Protein AF-A0A967P0W8-F1 (afdb_monomer)

Nearest PDB structures (foldseek):
  3qne-assembly1_A  TM=9.860E-01  e=1.776E+00  Candida albicans
  6he3-assembly1_A  TM=9.214E-01  e=1.461E+00  Pseudomonas aeruginosa
  1skv-assembly2_C  TM=9.387E-01  e=2.800E+00  Sulfolobus spindle-shaped virus 1
  6x94-assembly1_A  TM=8.256E-01  e=2.304E+00  Methanosarcina mazei Go1

Sequence (94 aa):
MRNFILLFGLSFLLAACGQDDSTTATDTMPEKADQAMKVVDHTLDEAEFELRRSINGWERIIESYQEQGVDTSEAEEEKSKLEKELLELLTSKE

Foldseek 3Di:
DDDPPDPDPPDPPPPDDDDDDDDDDPDPDDDDPPPVPDDDDCPLVVLLVVLVVVLVVLVVVLVVCVVVVHDSVVSVVVSVVSVVVNVVSVVVVD

pLDDT: mean 78.24, std 22.3, range [40.53, 98.75]

Secondary structure (DSSP, 8-state):
-----SSSSSS-SSS---------------S-----------HHHHHHHHHHHHHHHHHHHHHHHHHTT---HHHHHHHHHHHHHHHHHHHTT-

Radius of gyration: 27.09 Å; Cα contacts (8 Å, |Δi|>4): 27; chains: 1; bounding box: 49×49×65 Å

Structure (mmCIF, N/CA/C/O backbone):
data_AF-A0A967P0W8-F1
#
_entry.id   AF-A0A967P0W8-F1
#
loop_
_atom_site.group_PDB
_atom_site.id
_atom_site.type_symbol
_atom_site.label_atom_id
_atom_site.label_alt_id
_atom_site.label_comp_id
_atom_site.label_asym_id
_atom_site.label_entity_id
_atom_site.label_seq_id
_atom_site.pdbx_PDB_ins_code
_atom_site.Cartn_x
_atom_site.Cartn_y
_atom_site.Cartn_z
_atom_site.occupancy
_atom_site.B_iso_or_equiv
_atom_site.auth_seq_id
_atom_site.auth_comp_id
_atom_site.auth_asym_id
_atom_site.auth_atom_id
_atom_site.pdbx_PDB_model_num
ATOM 1 N N . MET A 1 1 ? 5.828 -32.555 32.748 1.00 51.38 1 MET A N 1
ATOM 2 C CA . MET A 1 1 ? 7.109 -32.661 32.016 1.00 51.38 1 MET A CA 1
ATOM 3 C C . MET A 1 1 ? 7.303 -34.101 31.560 1.00 51.38 1 MET A C 1
ATOM 5 O O . MET A 1 1 ? 7.649 -34.934 32.386 1.00 51.38 1 MET A O 1
ATOM 9 N N . ARG A 1 2 ? 6.982 -34.419 30.299 1.00 48.22 2 ARG A N 1
ATOM 10 C CA . ARG A 1 2 ? 7.292 -35.704 29.633 1.00 48.22 2 ARG A CA 1
ATOM 11 C C . ARG A 1 2 ? 6.801 -35.640 28.183 1.00 48.22 2 ARG A C 1
ATOM 13 O O . ARG A 1 2 ? 5.622 -35.863 27.954 1.00 48.22 2 ARG A O 1
ATOM 20 N N . ASN A 1 3 ? 7.681 -35.233 27.264 1.00 43.91 3 ASN A N 1
ATOM 21 C CA . ASN A 1 3 ? 7.768 -35.697 25.862 1.00 43.91 3 ASN A CA 1
ATOM 22 C C . ASN A 1 3 ? 8.734 -34.816 25.046 1.00 43.91 3 ASN A C 1
ATOM 24 O O . ASN A 1 3 ? 8.358 -34.185 24.069 1.00 43.91 3 ASN A O 1
ATOM 28 N N . PHE A 1 4 ? 10.004 -34.779 25.454 1.00 54.12 4 PHE A N 1
ATOM 29 C CA . PHE A 1 4 ? 11.093 -34.132 24.702 1.00 54.12 4 PHE A CA 1
ATOM 30 C C . PHE A 1 4 ? 12.080 -35.176 24.132 1.00 54.12 4 PHE A C 1
ATOM 32 O O . PHE A 1 4 ? 13.281 -34.946 24.095 1.00 54.12 4 PHE A O 1
ATOM 39 N N . ILE A 1 5 ? 11.597 -36.362 23.729 1.00 58.66 5 ILE A N 1
ATOM 40 C CA . ILE A 1 5 ? 12.451 -37.509 23.329 1.00 58.66 5 ILE A CA 1
ATOM 41 C C . ILE A 1 5 ? 12.108 -38.015 21.914 1.00 58.66 5 ILE A C 1
ATOM 43 O O . ILE A 1 5 ? 12.095 -39.211 21.663 1.00 58.66 5 ILE A O 1
ATOM 47 N N . LEU A 1 6 ? 11.803 -37.126 20.965 1.00 52.00 6 LEU A N 1
ATOM 48 C CA . LEU A 1 6 ? 11.626 -37.510 19.551 1.00 52.00 6 LEU A CA 1
ATOM 49 C C . LEU A 1 6 ? 12.223 -36.466 18.587 1.00 52.00 6 LEU A C 1
ATOM 51 O O . LEU A 1 6 ? 11.626 -36.136 17.572 1.00 52.00 6 LEU A O 1
ATOM 55 N N . LEU A 1 7 ? 13.402 -35.921 18.907 1.00 53.66 7 LEU A N 1
ATOM 56 C CA . LEU A 1 7 ? 14.106 -34.931 18.072 1.00 53.66 7 LEU A CA 1
ATOM 57 C C . LEU A 1 7 ? 15.593 -35.277 17.869 1.00 53.66 7 LEU A C 1
ATOM 59 O O . LEU A 1 7 ? 16.455 -34.419 18.005 1.00 53.66 7 LEU A O 1
ATOM 63 N N . PHE A 1 8 ? 15.919 -36.539 17.566 1.00 50.50 8 PHE A N 1
ATOM 64 C CA . PHE A 1 8 ? 17.321 -36.945 17.339 1.00 50.50 8 PHE A CA 1
ATOM 65 C C . PHE A 1 8 ? 17.545 -37.975 16.215 1.00 50.50 8 PHE A C 1
ATOM 67 O O . PHE A 1 8 ? 18.616 -38.565 16.129 1.00 50.50 8 PHE A O 1
ATOM 74 N N . GLY A 1 9 ? 16.555 -38.215 15.348 1.00 52.81 9 GLY A N 1
ATOM 75 C CA . GLY A 1 9 ? 16.565 -39.372 14.441 1.00 52.81 9 GLY A CA 1
ATOM 76 C C . GLY A 1 9 ? 16.581 -39.099 12.936 1.00 52.81 9 GLY A C 1
ATOM 77 O O . GLY A 1 9 ? 16.411 -40.053 12.187 1.00 52.81 9 GLY A O 1
ATOM 78 N N . LEU A 1 10 ? 16.732 -37.853 12.464 1.00 53.59 10 LEU A N 1
ATOM 79 C CA . LEU A 1 10 ? 16.571 -37.543 11.031 1.00 53.59 10 LEU A CA 1
ATOM 80 C C . LEU A 1 10 ? 17.676 -36.650 10.438 1.00 53.59 10 LEU A C 1
ATOM 82 O O . LEU A 1 10 ? 17.403 -35.820 9.578 1.00 53.59 10 LEU A O 1
ATOM 86 N N . SER A 1 11 ? 18.925 -36.817 10.884 1.00 50.59 11 SER A N 1
ATOM 87 C CA . SER A 1 11 ? 20.054 -35.972 10.441 1.00 50.59 11 SER A CA 1
ATOM 88 C C . SER A 1 11 ? 21.238 -36.746 9.845 1.00 50.59 11 SER A C 1
ATOM 90 O O . SER A 1 11 ? 22.344 -36.223 9.812 1.00 50.59 11 SER A O 1
ATOM 92 N N . PHE A 1 12 ? 21.045 -37.983 9.369 1.00 53.28 12 PHE A N 1
ATOM 93 C CA . PHE A 1 12 ? 22.157 -38.843 8.918 1.00 53.28 12 PHE A CA 1
ATOM 94 C C . PHE A 1 12 ? 21.996 -39.457 7.513 1.00 53.28 12 PHE A C 1
ATOM 96 O O . PHE A 1 12 ? 22.493 -40.549 7.260 1.00 53.28 12 PHE A O 1
ATOM 103 N N . LEU A 1 13 ? 21.330 -38.768 6.576 1.00 55.00 13 LEU A N 1
ATOM 104 C CA . LEU A 1 13 ? 21.114 -39.283 5.208 1.00 55.00 13 LEU A CA 1
ATOM 105 C C . LEU A 1 13 ? 21.565 -38.362 4.055 1.00 55.00 13 LEU A C 1
ATOM 107 O O . LEU A 1 13 ? 21.207 -38.624 2.914 1.00 55.00 13 LEU A O 1
ATOM 111 N N . LEU A 1 14 ? 22.386 -37.329 4.297 1.00 52.25 14 LEU A N 1
ATOM 112 C CA . LEU A 1 14 ? 22.954 -36.495 3.213 1.00 52.25 14 LEU A CA 1
ATOM 113 C C . LEU A 1 14 ? 24.460 -36.679 2.960 1.00 52.25 14 LEU A C 1
ATOM 115 O O . LEU A 1 14 ? 25.047 -35.933 2.184 1.00 52.25 14 LEU A O 1
ATOM 119 N N . ALA A 1 15 ? 25.091 -37.695 3.547 1.00 57.59 15 ALA A N 1
ATOM 120 C CA . ALA A 1 15 ? 26.506 -37.995 3.322 1.00 57.59 15 ALA A CA 1
ATOM 121 C C . ALA A 1 15 ? 26.695 -39.309 2.543 1.00 57.59 15 ALA A C 1
ATOM 123 O O . ALA A 1 15 ? 27.310 -40.233 3.063 1.00 57.59 15 ALA A O 1
ATOM 124 N N . ALA A 1 16 ? 26.132 -39.422 1.332 1.00 54.88 16 ALA A N 1
AT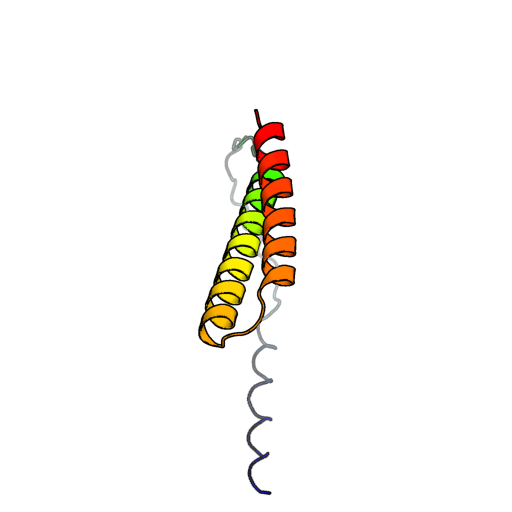OM 125 C CA . ALA A 1 16 ? 26.466 -40.504 0.389 1.00 54.88 16 ALA A CA 1
ATOM 126 C C . ALA A 1 16 ? 25.9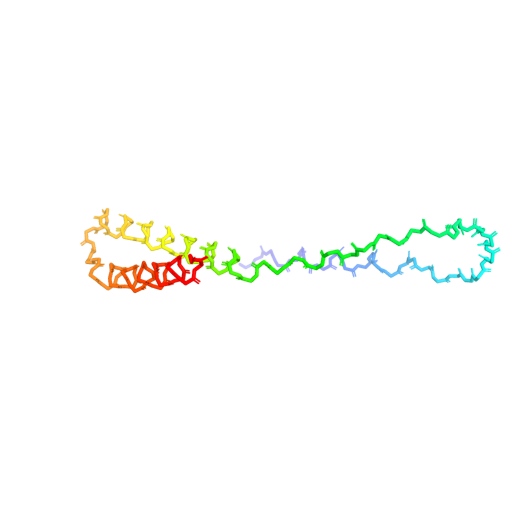08 -40.270 -1.034 1.00 54.88 16 ALA A C 1
ATOM 128 O O . ALA A 1 16 ? 24.982 -40.941 -1.477 1.00 54.88 16 ALA A O 1
ATOM 129 N N . CYS A 1 17 ? 26.495 -39.330 -1.767 1.00 57.38 17 CYS A N 1
ATOM 130 C CA . CYS A 1 17 ? 26.706 -39.424 -3.218 1.00 57.38 17 CYS A CA 1
ATOM 131 C C . CYS A 1 17 ? 27.896 -38.500 -3.479 1.00 57.38 17 CYS A C 1
ATOM 133 O O . CYS A 1 17 ? 27.762 -37.285 -3.466 1.00 57.38 17 CYS A O 1
ATOM 135 N N . GLY A 1 18 ? 29.119 -39.009 -3.460 1.00 43.62 18 GLY A N 1
ATOM 136 C CA . GLY A 1 18 ? 29.545 -40.023 -4.417 1.00 43.62 18 GLY A CA 1
ATOM 137 C C . GLY A 1 18 ? 30.308 -39.273 -5.496 1.00 43.62 18 GLY A C 1
ATOM 138 O O . GLY A 1 18 ? 29.801 -39.037 -6.584 1.00 43.62 18 GLY A O 1
ATOM 139 N N . GLN A 1 19 ? 31.480 -38.792 -5.098 1.00 48.97 19 GLN A N 1
ATOM 140 C CA . GLN A 1 19 ? 32.512 -38.285 -5.979 1.00 48.97 19 GLN A CA 1
ATOM 141 C C . GLN A 1 19 ? 33.146 -39.502 -6.644 1.00 48.97 19 GLN A C 1
ATOM 143 O O . GLN A 1 19 ? 33.706 -40.324 -5.929 1.00 48.97 19 GLN A O 1
ATOM 148 N N . ASP A 1 20 ? 33.025 -39.622 -7.965 1.00 44.44 20 ASP A N 1
ATOM 149 C CA . ASP A 1 20 ? 33.934 -40.448 -8.752 1.00 44.44 20 ASP A CA 1
ATOM 150 C C . ASP A 1 20 ? 34.035 -39.950 -10.199 1.00 44.44 20 ASP A C 1
ATOM 152 O O . ASP A 1 20 ? 33.045 -39.774 -10.907 1.00 44.44 20 ASP A O 1
ATOM 156 N N . ASP A 1 21 ? 35.291 -39.664 -10.522 1.00 42.81 21 ASP A N 1
ATOM 157 C CA . ASP A 1 21 ? 36.045 -39.689 -11.766 1.00 42.81 21 ASP A CA 1
ATOM 158 C C . ASP A 1 21 ? 35.450 -39.414 -13.155 1.00 42.81 21 ASP A C 1
ATOM 160 O O . ASP A 1 21 ? 34.372 -39.815 -13.584 1.00 42.81 21 ASP A O 1
ATOM 164 N N . SER A 1 22 ? 36.327 -38.748 -13.904 1.00 48.19 22 SER A N 1
ATOM 165 C CA . SER A 1 22 ? 36.239 -38.352 -15.294 1.00 48.19 22 SER A CA 1
ATOM 166 C C . SER A 1 22 ? 35.819 -39.473 -16.246 1.00 48.19 22 SER A C 1
ATOM 168 O O . SER A 1 22 ? 36.525 -40.470 -16.410 1.00 48.19 22 SER A O 1
ATOM 170 N N . THR A 1 23 ? 34.792 -39.195 -17.041 1.00 40.53 23 THR A N 1
ATOM 171 C CA . THR A 1 23 ? 34.667 -39.748 -18.391 1.00 40.53 23 THR A CA 1
ATOM 172 C C . THR A 1 23 ? 34.464 -38.615 -19.379 1.00 40.53 23 THR A C 1
ATOM 174 O O . THR A 1 23 ? 33.439 -37.939 -19.399 1.00 40.53 23 THR A O 1
ATOM 177 N N . THR A 1 24 ? 35.494 -38.416 -20.190 1.00 46.25 24 THR A N 1
ATOM 178 C CA . THR A 1 24 ? 35.542 -37.586 -21.385 1.00 46.25 24 THR A CA 1
ATOM 179 C C . THR A 1 24 ? 34.456 -38.039 -22.363 1.00 46.25 24 THR A C 1
ATOM 181 O O . THR A 1 24 ? 34.632 -39.020 -23.079 1.00 46.25 24 THR A O 1
ATOM 184 N N . ALA A 1 25 ? 33.332 -37.327 -22.403 1.00 44.59 25 ALA A N 1
ATOM 185 C CA . ALA A 1 25 ? 32.397 -37.375 -23.519 1.00 44.59 25 ALA A CA 1
ATOM 186 C C . ALA A 1 25 ? 32.592 -36.094 -24.333 1.00 44.59 25 ALA A C 1
ATOM 188 O O . ALA A 1 25 ? 32.077 -35.026 -24.008 1.00 44.59 25 ALA A O 1
ATOM 189 N N . THR A 1 26 ? 33.433 -36.198 -25.360 1.00 48.53 26 THR A N 1
ATOM 190 C CA . THR A 1 26 ? 33.548 -35.209 -26.429 1.00 48.53 26 THR A CA 1
ATOM 191 C C . THR A 1 26 ? 32.277 -35.269 -27.269 1.00 48.53 26 THR A C 1
ATOM 193 O O . THR A 1 26 ? 32.266 -35.862 -28.344 1.00 48.53 26 THR A O 1
ATOM 196 N N . ASP A 1 27 ? 31.207 -34.653 -26.775 1.00 42.12 27 ASP A N 1
ATOM 197 C CA . ASP A 1 27 ? 30.096 -34.252 -27.625 1.00 42.12 27 ASP A CA 1
ATOM 198 C C . ASP A 1 27 ? 30.456 -32.903 -28.240 1.00 42.12 27 ASP A C 1
ATOM 200 O O . ASP A 1 27 ? 30.533 -31.861 -27.588 1.00 42.12 27 ASP A O 1
ATOM 204 N N . THR A 1 28 ? 30.749 -32.962 -29.533 1.00 51.16 28 THR A N 1
ATOM 205 C CA . THR A 1 28 ? 30.898 -31.820 -30.426 1.00 51.16 28 THR A CA 1
ATOM 206 C C . THR A 1 28 ? 29.559 -31.083 -30.472 1.00 51.16 28 THR A C 1
ATOM 208 O O . THR A 1 28 ? 28.704 -31.360 -31.309 1.00 51.16 28 THR A O 1
ATOM 211 N N . MET A 1 29 ? 29.345 -30.156 -29.535 1.00 55.22 29 MET A N 1
ATOM 212 C CA . MET A 1 29 ? 28.229 -29.221 -29.621 1.00 55.22 29 MET A CA 1
ATOM 213 C C . MET A 1 29 ? 28.458 -28.289 -30.817 1.00 55.22 29 MET A C 1
ATOM 215 O O . MET A 1 29 ? 29.560 -27.751 -30.960 1.00 55.22 29 MET A O 1
ATOM 219 N N . PRO A 1 30 ? 27.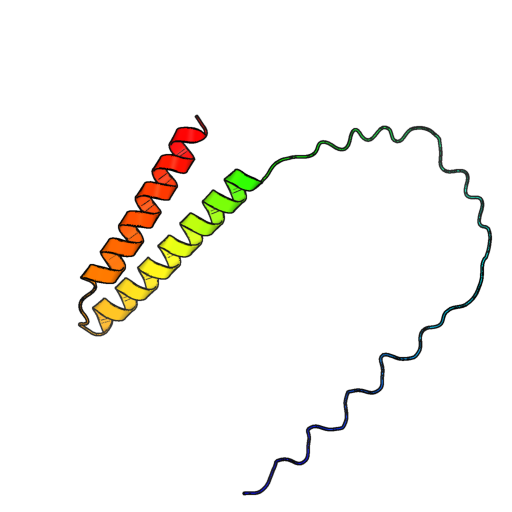455 -28.105 -31.694 1.00 49.81 30 PRO A N 1
ATOM 220 C CA . PRO A 1 30 ? 27.596 -27.240 -32.846 1.00 49.81 30 PRO A CA 1
ATOM 221 C C . PRO A 1 30 ? 27.872 -25.806 -32.395 1.00 49.81 30 PRO A C 1
ATOM 223 O O . PRO A 1 30 ? 27.123 -25.194 -31.633 1.00 49.81 30 PRO A O 1
ATOM 226 N N . GLU A 1 31 ? 28.983 -25.300 -32.913 1.00 56.94 31 GLU A N 1
ATOM 227 C CA . GLU A 1 31 ? 29.308 -23.895 -33.081 1.00 56.94 31 GLU A CA 1
ATOM 228 C C . GLU A 1 31 ? 28.052 -23.107 -33.505 1.00 56.94 31 GLU A C 1
ATOM 230 O O . GLU A 1 31 ? 27.380 -23.472 -34.471 1.00 56.94 31 GLU A O 1
ATOM 235 N N . LYS A 1 32 ? 27.778 -22.009 -32.787 1.00 53.56 32 LYS A N 1
ATOM 236 C CA . LYS A 1 32 ? 26.673 -21.038 -32.953 1.00 53.56 32 LYS A CA 1
ATOM 237 C C . LYS A 1 32 ? 25.386 -21.302 -32.169 1.00 53.56 32 LYS A C 1
ATOM 239 O O . LYS A 1 32 ? 24.302 -21.443 -32.727 1.00 53.56 32 LYS A O 1
ATOM 244 N N . ALA A 1 33 ? 25.487 -21.130 -30.858 1.00 52.50 33 ALA A N 1
ATOM 245 C CA . ALA A 1 33 ? 24.445 -20.433 -30.117 1.00 52.50 33 ALA A CA 1
ATOM 246 C C . ALA A 1 33 ? 25.007 -19.086 -29.638 1.00 52.50 33 ALA A C 1
ATOM 248 O O . ALA A 1 33 ? 25.276 -18.906 -28.456 1.00 52.50 33 ALA A O 1
ATOM 249 N N . ASP A 1 34 ? 25.164 -18.123 -30.556 1.00 50.62 34 ASP A N 1
ATOM 250 C CA . ASP A 1 34 ? 25.141 -16.694 -30.201 1.00 50.62 34 ASP A CA 1
ATOM 251 C C . ASP A 1 34 ? 23.705 -16.354 -29.758 1.00 50.62 34 ASP A C 1
ATOM 253 O O . ASP A 1 34 ? 22.965 -15.609 -30.402 1.00 50.62 34 ASP A O 1
ATOM 257 N N . GLN A 1 35 ? 23.250 -16.971 -28.668 1.00 58.56 35 GLN A N 1
ATOM 258 C CA . GLN A 1 35 ? 22.133 -16.437 -27.916 1.00 58.56 35 GLN A CA 1
ATOM 259 C C . GLN A 1 35 ? 22.691 -15.210 -27.214 1.00 58.56 35 GLN A C 1
ATOM 261 O O . GLN A 1 35 ? 23.294 -15.307 -26.149 1.00 58.56 35 GLN A O 1
ATOM 266 N N . ALA A 1 36 ? 22.537 -14.055 -27.861 1.00 63.47 36 ALA A N 1
ATOM 267 C CA . ALA A 1 36 ? 22.707 -12.765 -27.222 1.00 63.47 36 ALA A CA 1
ATOM 268 C C . ALA A 1 36 ? 21.824 -12.758 -25.967 1.00 63.47 36 ALA A C 1
ATOM 270 O O . ALA A 1 36 ? 20.607 -12.581 -26.042 1.00 63.47 36 ALA A O 1
ATOM 271 N N . MET A 1 37 ? 22.434 -13.050 -24.820 1.00 67.94 37 MET A N 1
ATOM 272 C CA . MET A 1 37 ? 21.761 -13.124 -23.536 1.00 67.94 37 MET A CA 1
ATOM 273 C C . MET A 1 37 ? 21.371 -11.692 -23.177 1.00 67.94 37 MET A C 1
ATOM 275 O O . MET A 1 37 ? 22.190 -10.910 -22.696 1.00 67.94 37 MET A O 1
ATOM 279 N N . LYS A 1 38 ? 20.140 -11.297 -23.518 1.00 74.12 38 LYS A N 1
ATOM 280 C CA . LYS A 1 38 ? 19.620 -9.975 -23.181 1.00 74.12 38 LYS A CA 1
ATOM 281 C C . LYS A 1 38 ? 19.415 -9.942 -21.672 1.00 74.12 38 LYS A C 1
ATOM 283 O O . LYS A 1 38 ? 18.461 -10.523 -21.166 1.00 74.12 38 LYS A O 1
ATOM 288 N N . VAL A 1 39 ? 20.321 -9.276 -20.967 1.00 77.88 39 VAL A N 1
ATOM 289 C CA . VAL A 1 39 ? 20.122 -8.943 -19.557 1.00 77.88 39 VAL A CA 1
ATOM 290 C C . VAL A 1 39 ? 18.982 -7.930 -19.503 1.00 77.88 39 VAL A C 1
ATOM 292 O O . VAL A 1 39 ? 19.083 -6.846 -20.077 1.00 77.88 39 VAL A O 1
ATOM 295 N N . VAL A 1 40 ? 17.869 -8.325 -18.890 1.00 82.06 40 VAL A N 1
ATOM 296 C CA . VAL A 1 40 ? 16.749 -7.432 -18.594 1.00 82.06 40 VAL A CA 1
ATOM 297 C C . VAL A 1 40 ? 16.907 -6.992 -17.146 1.00 82.06 40 VAL A C 1
ATOM 299 O O . VAL A 1 40 ? 17.034 -7.829 -16.255 1.00 82.06 40 VAL A O 1
ATOM 302 N N . ASP A 1 41 ? 16.955 -5.682 -16.931 1.00 85.81 41 ASP A N 1
ATOM 303 C CA . ASP A 1 41 ? 16.968 -5.103 -15.594 1.00 85.81 41 ASP A CA 1
ATOM 304 C C . ASP A 1 41 ? 15.532 -5.056 -15.056 1.00 85.81 41 ASP A C 1
ATOM 306 O O . ASP A 1 41 ? 14.673 -4.392 -15.633 1.00 85.81 41 ASP A O 1
ATOM 310 N N . HIS A 1 42 ? 15.282 -5.796 -13.976 1.00 90.62 42 HIS A N 1
ATOM 311 C CA . HIS A 1 42 ? 13.985 -5.885 -13.300 1.00 90.62 42 HIS A CA 1
ATOM 312 C C . HIS A 1 42 ? 13.945 -5.102 -11.983 1.00 90.62 42 HIS A C 1
ATOM 314 O O . HIS A 1 42 ? 12.970 -5.201 -11.247 1.00 90.62 42 HIS A O 1
ATOM 320 N N . THR A 1 43 ? 14.986 -4.333 -11.657 1.00 93.31 43 THR A N 1
ATOM 321 C CA . THR A 1 43 ? 15.089 -3.638 -10.363 1.00 93.31 43 THR A CA 1
ATOM 322 C C . THR A 1 43 ? 13.911 -2.704 -10.090 1.00 93.31 43 THR A C 1
ATOM 324 O O . THR A 1 43 ? 13.397 -2.687 -8.975 1.00 93.31 43 THR A O 1
ATOM 327 N N . LEU A 1 44 ? 13.440 -1.972 -11.104 1.00 92.56 44 LEU A N 1
ATOM 328 C CA . LEU A 1 44 ? 12.280 -1.084 -10.971 1.00 92.56 44 LEU A CA 1
ATOM 329 C C . LEU A 1 44 ? 10.965 -1.853 -10.801 1.00 92.56 44 LEU A C 1
ATOM 331 O O . LEU A 1 44 ? 10.122 -1.442 -10.008 1.00 92.56 44 LEU A O 1
ATOM 335 N N . ASP A 1 45 ? 10.789 -2.963 -11.520 1.00 94.25 45 ASP A N 1
ATOM 336 C CA . ASP A 1 45 ? 9.582 -3.788 -11.404 1.00 94.25 45 ASP A CA 1
ATOM 337 C C . ASP A 1 45 ? 9.524 -4.483 -10.030 1.00 94.25 45 ASP A C 1
ATOM 339 O O . ASP A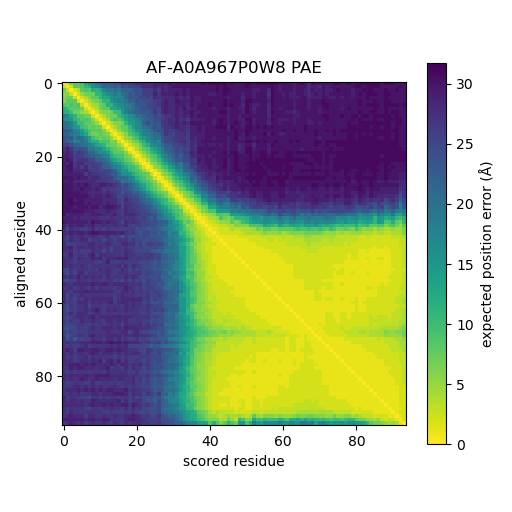 1 45 ? 8.458 -4.573 -9.421 1.00 94.25 45 ASP A O 1
ATOM 343 N N . GLU A 1 46 ? 10.674 -4.919 -9.508 1.00 96.50 46 GLU A N 1
ATOM 344 C CA . GLU A 1 46 ? 10.798 -5.485 -8.162 1.00 96.50 46 GLU A CA 1
ATOM 345 C C . GLU A 1 46 ? 10.494 -4.434 -7.084 1.00 96.50 46 GLU A C 1
ATOM 347 O O . GLU A 1 46 ? 9.737 -4.699 -6.150 1.00 96.50 46 GLU A O 1
ATOM 352 N N . ALA A 1 47 ? 11.022 -3.214 -7.232 1.00 96.75 47 ALA A N 1
ATOM 353 C CA . ALA A 1 47 ? 10.723 -2.111 -6.321 1.00 96.75 47 ALA A CA 1
ATOM 354 C C . ALA A 1 47 ? 9.225 -1.760 -6.324 1.00 96.75 47 ALA A C 1
ATOM 356 O O . ALA A 1 47 ? 8.626 -1.581 -5.262 1.00 96.75 47 ALA A O 1
ATOM 357 N N . GLU A 1 48 ? 8.594 -1.721 -7.502 1.00 97.69 48 GLU A N 1
ATOM 358 C CA . GLU A 1 48 ? 7.149 -1.517 -7.625 1.00 97.69 48 GLU A CA 1
ATOM 359 C C . GLU A 1 48 ? 6.367 -2.632 -6.913 1.00 97.69 48 GLU A C 1
ATOM 361 O O . GLU A 1 48 ? 5.413 -2.356 -6.176 1.00 97.69 48 GLU A O 1
ATOM 366 N N . PHE A 1 49 ? 6.767 -3.890 -7.113 1.00 97.88 49 PHE A N 1
ATOM 367 C CA . PHE A 1 49 ? 6.132 -5.041 -6.478 1.00 97.88 49 PHE A CA 1
ATOM 368 C C . PHE A 1 49 ? 6.203 -4.963 -4.949 1.00 97.88 49 PHE A C 1
ATOM 370 O O . PHE A 1 49 ? 5.174 -5.108 -4.282 1.00 97.88 49 PHE A O 1
ATOM 377 N N . GLU A 1 50 ? 7.379 -4.687 -4.388 1.00 98.44 50 GLU A N 1
ATOM 378 C CA . GLU A 1 50 ? 7.576 -4.615 -2.938 1.00 98.44 50 GLU A CA 1
ATOM 379 C C . GLU A 1 50 ? 6.828 -3.436 -2.298 1.00 98.44 50 GLU A C 1
ATOM 381 O O . GLU A 1 50 ? 6.219 -3.592 -1.232 1.00 98.44 50 GLU A O 1
ATOM 386 N N . LEU A 1 51 ? 6.765 -2.281 -2.970 1.00 98.50 51 LEU A N 1
ATOM 387 C CA . LEU A 1 51 ? 5.955 -1.144 -2.519 1.00 98.50 51 LEU A CA 1
ATOM 388 C C . LEU A 1 51 ? 4.464 -1.496 -2.494 1.00 98.50 51 LEU A C 1
ATOM 390 O O . LEU A 1 51 ? 3.797 -1.314 -1.472 1.00 98.50 51 LEU A O 1
ATOM 394 N N . ARG A 1 52 ? 3.934 -2.079 -3.579 1.00 98.56 52 ARG A N 1
ATOM 395 C CA . ARG A 1 52 ? 2.526 -2.515 -3.648 1.00 98.56 52 ARG A CA 1
ATOM 396 C C . ARG A 1 52 ? 2.201 -3.570 -2.594 1.00 98.56 52 ARG A C 1
ATOM 398 O O . ARG A 1 52 ? 1.143 -3.512 -1.965 1.00 98.56 52 ARG A O 1
ATOM 405 N N . ARG A 1 53 ? 3.107 -4.526 -2.386 1.00 98.56 53 ARG A N 1
ATOM 406 C CA . ARG A 1 53 ? 2.980 -5.557 -1.353 1.00 98.56 53 ARG A CA 1
ATOM 407 C C . ARG A 1 53 ? 2.911 -4.939 0.041 1.00 98.56 53 ARG A C 1
ATOM 409 O O . ARG A 1 53 ? 2.058 -5.334 0.835 1.00 98.56 53 ARG A O 1
ATOM 416 N N . SER A 1 54 ? 3.786 -3.980 0.328 1.00 98.44 54 SER A N 1
ATOM 417 C CA . SER A 1 54 ? 3.856 -3.310 1.628 1.00 98.44 54 SER A CA 1
ATOM 418 C C . SER A 1 54 ? 2.605 -2.476 1.903 1.00 98.44 54 SER A C 1
ATOM 420 O O . SER A 1 54 ? 2.028 -2.592 2.983 1.00 98.44 54 SER A O 1
ATOM 422 N N . ILE A 1 55 ? 2.117 -1.726 0.908 1.00 98.75 55 ILE A N 1
ATOM 423 C CA . ILE A 1 55 ? 0.844 -0.988 0.987 1.00 98.75 55 ILE A CA 1
ATOM 424 C C . ILE A 1 55 ? -0.307 -1.939 1.329 1.00 98.75 55 ILE A C 1
ATOM 426 O O . ILE A 1 55 ? -1.061 -1.675 2.264 1.00 98.75 55 ILE A O 1
ATOM 430 N N . ASN A 1 56 ? -0.410 -3.082 0.642 1.00 98.69 56 ASN A N 1
ATOM 431 C CA . ASN A 1 56 ? -1.465 -4.053 0.937 1.00 98.69 56 ASN A CA 1
ATOM 432 C C . ASN A 1 56 ? -1.336 -4.671 2.340 1.00 98.69 56 ASN A C 1
ATOM 434 O O . ASN A 1 56 ? -2.340 -4.979 2.982 1.00 98.69 56 ASN A O 1
ATOM 438 N N . GLY A 1 57 ? -0.107 -4.840 2.835 1.00 98.50 57 GLY A N 1
ATOM 439 C CA . GLY A 1 57 ? 0.148 -5.242 4.216 1.00 98.50 57 GLY A CA 1
ATOM 440 C C . GLY A 1 57 ? -0.436 -4.245 5.219 1.00 98.50 57 GLY A C 1
ATOM 441 O O . GLY A 1 57 ? -1.166 -4.648 6.124 1.00 98.50 57 GLY A O 1
ATOM 442 N N . TRP A 1 58 ? -0.177 -2.952 5.020 1.00 98.62 58 TRP A N 1
ATOM 443 C CA . TRP A 1 58 ? -0.721 -1.891 5.868 1.00 98.62 58 TRP A CA 1
ATOM 444 C C . TRP A 1 58 ?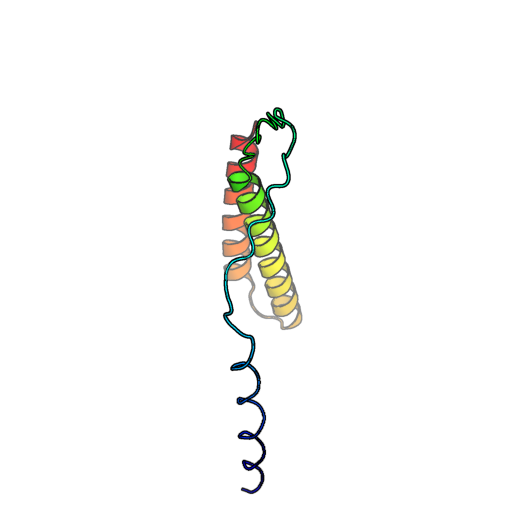 -2.242 -1.776 5.790 1.00 98.62 58 TRP A C 1
ATOM 446 O O . TRP A 1 58 ? -2.881 -1.604 6.823 1.00 98.62 58 TRP A O 1
ATOM 456 N N . GLU A 1 59 ? -2.844 -1.951 4.611 1.00 98.69 59 GLU A N 1
ATOM 457 C CA . GLU A 1 59 ? -4.307 -1.973 4.461 1.00 98.69 59 GLU A CA 1
ATOM 458 C C . GLU A 1 59 ? -4.967 -3.028 5.350 1.00 98.69 59 GLU A C 1
ATOM 460 O O . GLU A 1 59 ? -5.948 -2.736 6.030 1.00 98.69 59 GLU A O 1
ATOM 465 N N . ARG A 1 60 ? -4.392 -4.234 5.407 1.00 98.56 60 ARG A N 1
ATOM 466 C CA . ARG A 1 60 ? -4.902 -5.312 6.268 1.00 98.56 60 ARG A CA 1
ATOM 467 C C . ARG A 1 60 ? -4.722 -5.018 7.753 1.00 9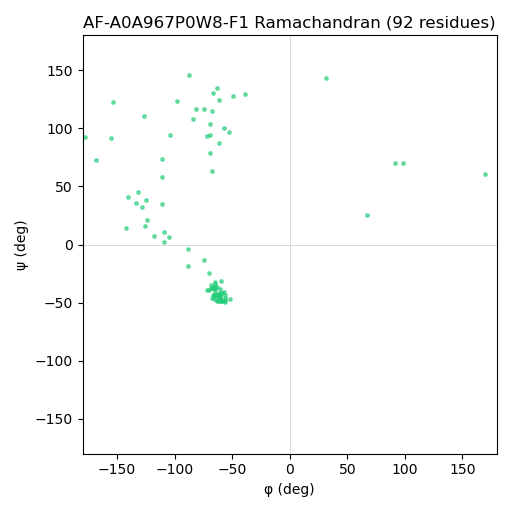8.56 60 ARG A C 1
ATOM 469 O O . ARG A 1 60 ? -5.560 -5.415 8.558 1.00 98.56 60 ARG A O 1
ATOM 476 N N . ILE A 1 61 ? -3.632 -4.348 8.129 1.00 98.06 61 ILE A N 1
ATOM 477 C CA . ILE A 1 61 ? -3.406 -3.921 9.517 1.00 98.06 61 ILE A CA 1
ATOM 478 C C . ILE A 1 61 ? -4.457 -2.882 9.916 1.00 98.06 61 ILE A C 1
ATOM 480 O O . ILE A 1 61 ? -5.075 -3.027 10.967 1.00 98.06 61 ILE A O 1
ATOM 484 N N . ILE A 1 62 ? -4.696 -1.883 9.063 1.00 98.50 62 ILE A N 1
ATOM 485 C CA . ILE A 1 62 ? -5.713 -0.845 9.274 1.00 98.50 62 ILE A CA 1
ATOM 486 C C . ILE A 1 62 ? -7.095 -1.481 9.433 1.00 98.50 62 ILE A C 1
ATOM 488 O O . ILE A 1 62 ? -7.780 -1.190 10.409 1.00 98.50 62 ILE A O 1
ATOM 492 N N . GLU A 1 63 ? -7.480 -2.389 8.533 1.00 98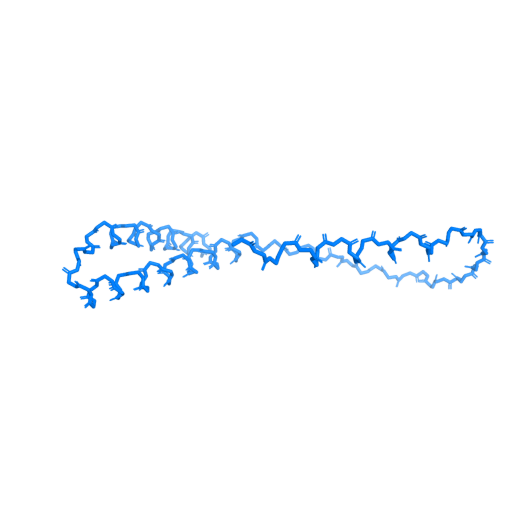.44 63 GLU A N 1
ATOM 493 C CA . GLU A 1 63 ? -8.754 -3.115 8.612 1.00 98.44 63 GLU A CA 1
ATOM 494 C C . GLU A 1 63 ? -8.884 -3.861 9.949 1.00 98.44 63 GLU A C 1
ATOM 496 O O . GLU A 1 63 ? -9.851 -3.672 10.687 1.00 98.44 63 GLU A O 1
ATOM 501 N N . SER A 1 64 ? -7.853 -4.621 10.328 1.00 98.50 64 SER A N 1
ATOM 502 C CA . SER A 1 64 ? -7.829 -5.349 11.599 1.00 98.50 64 SER A CA 1
ATOM 503 C C . SER A 1 64 ? -7.930 -4.428 12.821 1.00 98.50 64 SER A C 1
ATOM 505 O O . SER A 1 64 ? -8.583 -4.774 13.807 1.00 98.50 64 SER A O 1
ATOM 507 N N . TYR A 1 65 ? -7.284 -3.262 12.795 1.00 98.12 65 TYR A N 1
ATOM 508 C CA . TYR A 1 65 ? -7.321 -2.295 13.896 1.00 98.12 65 TYR A CA 1
ATOM 509 C C . TYR A 1 65 ? -8.677 -1.600 13.993 1.00 98.12 65 TYR A C 1
ATOM 511 O O . TYR A 1 65 ? -9.202 -1.448 15.097 1.00 98.12 65 TYR A O 1
ATOM 519 N N . GLN A 1 66 ? -9.289 -1.265 12.856 1.00 98.00 66 GLN A N 1
ATOM 520 C CA . GLN A 1 66 ? -10.637 -0.702 12.801 1.00 98.00 66 GLN A CA 1
ATOM 521 C C . GLN A 1 66 ? -11.674 -1.668 13.382 1.00 98.00 66 GLN A C 1
ATOM 523 O O . GLN A 1 66 ? -12.508 -1.250 14.186 1.00 98.00 66 GLN A O 1
ATOM 528 N N . GLU A 1 67 ? -11.588 -2.963 13.060 1.00 98.31 67 GLU A N 1
ATOM 529 C CA . GLU A 1 67 ? -12.450 -3.999 13.651 1.00 98.31 67 GLU A CA 1
ATOM 530 C C . GLU A 1 67 ? -12.314 -4.086 15.180 1.00 98.31 67 GLU A C 1
ATOM 532 O O . GLU A 1 67 ? -13.277 -4.398 15.884 1.00 98.31 67 GLU A O 1
ATOM 537 N N . GLN A 1 68 ? -11.126 -3.782 15.704 1.00 97.94 68 GLN A N 1
ATOM 538 C CA . GLN A 1 68 ? -10.822 -3.789 17.136 1.00 97.94 68 GLN A CA 1
ATOM 539 C C . GLN A 1 68 ? -11.109 -2.446 17.829 1.00 97.94 68 GLN A C 1
ATOM 541 O O . GLN A 1 68 ? -10.967 -2.350 19.050 1.00 97.94 68 GLN A O 1
ATOM 546 N N . GLY A 1 69 ? -11.513 -1.410 17.084 1.00 97.69 69 GLY A N 1
ATOM 547 C CA . GLY A 1 69 ? -11.705 -0.055 17.611 1.00 97.69 69 GLY A CA 1
ATOM 548 C C . GLY A 1 69 ? -10.402 0.624 18.052 1.00 97.69 69 GLY A C 1
ATOM 549 O O . GLY A 1 69 ? -10.427 1.477 18.940 1.00 97.69 69 GLY A O 1
ATOM 550 N N . VAL A 1 70 ? -9.271 0.217 17.474 1.00 97.88 70 VAL A N 1
ATOM 551 C CA . VAL A 1 70 ? -7.941 0.794 17.708 1.00 97.88 70 VAL A CA 1
ATOM 552 C C . VAL A 1 70 ? -7.721 1.963 16.745 1.00 97.88 70 VAL A C 1
ATOM 554 O O . VAL A 1 70 ? -8.198 1.936 15.613 1.00 97.88 70 VAL A O 1
ATOM 557 N N . ASP A 1 71 ? -7.006 2.995 17.196 1.00 98.00 71 ASP A N 1
ATOM 558 C CA . ASP A 1 71 ? -6.614 4.120 16.341 1.00 98.00 71 ASP A CA 1
ATOM 559 C C . ASP A 1 71 ? -5.685 3.663 15.203 1.00 98.00 71 ASP A C 1
ATOM 561 O O . ASP A 1 71 ? -4.739 2.904 15.426 1.00 98.00 71 ASP A O 1
ATOM 565 N N . THR A 1 72 ? -5.949 4.136 13.986 1.00 98.38 72 THR A N 1
ATOM 566 C CA . THR A 1 72 ? -5.215 3.760 12.767 1.00 98.38 72 THR A CA 1
ATOM 567 C C . THR A 1 72 ? -4.328 4.866 12.216 1.00 98.38 72 THR A C 1
ATOM 569 O O . THR A 1 72 ? -3.670 4.647 11.202 1.00 98.38 72 THR A O 1
ATOM 572 N N . SER A 1 73 ? -4.260 6.020 12.886 1.00 98.19 73 SER A N 1
ATOM 573 C CA . SER A 1 73 ? -3.556 7.210 12.394 1.00 98.19 73 SER A CA 1
ATOM 574 C C . SER A 1 73 ? -2.102 6.944 11.968 1.00 98.19 73 SER A C 1
ATOM 576 O O . SER A 1 73 ? -1.705 7.319 10.867 1.00 98.19 73 SER A O 1
ATOM 578 N N . GLU A 1 74 ? -1.327 6.234 12.791 1.00 97.75 74 GLU A N 1
ATOM 579 C CA . GLU A 1 74 ? 0.072 5.888 12.495 1.00 97.75 74 GLU A CA 1
ATOM 580 C C . GLU A 1 74 ? 0.192 4.933 11.295 1.00 97.75 74 GLU A C 1
ATOM 582 O O . GLU A 1 74 ? 1.010 5.145 10.400 1.00 97.75 74 GLU A O 1
ATOM 587 N N . ALA A 1 75 ? -0.661 3.907 11.229 1.00 97.88 75 ALA A N 1
ATOM 588 C CA . ALA A 1 75 ? -0.657 2.945 10.127 1.00 97.88 75 ALA A CA 1
ATOM 589 C C . ALA A 1 75 ? -1.060 3.597 8.790 1.00 97.88 75 ALA A C 1
ATOM 591 O O . ALA A 1 75 ? -0.511 3.267 7.738 1.00 97.88 75 ALA A O 1
ATOM 592 N N . GLU A 1 76 ? -1.998 4.545 8.826 1.00 98.50 76 GLU A N 1
ATOM 593 C CA . GLU A 1 76 ? -2.399 5.345 7.666 1.00 98.50 76 GLU A CA 1
ATOM 594 C C . GLU A 1 76 ? -1.283 6.293 7.206 1.00 98.50 76 GLU A C 1
ATOM 596 O O . GLU A 1 76 ? -1.084 6.462 6.000 1.00 98.50 76 GLU A O 1
ATOM 601 N N . GLU A 1 77 ? -0.518 6.874 8.137 1.00 98.62 77 GLU A N 1
ATOM 602 C CA . GLU A 1 77 ? 0.640 7.707 7.803 1.00 98.62 77 GLU A CA 1
ATOM 603 C C . GLU A 1 77 ? 1.724 6.894 7.080 1.00 98.62 77 GLU A C 1
ATOM 605 O O . GLU A 1 77 ? 2.208 7.315 6.025 1.00 98.62 77 GLU A O 1
ATOM 610 N N . GLU A 1 78 ? 2.070 5.715 7.601 1.00 98.38 78 GLU A N 1
ATOM 611 C CA . GLU A 1 78 ? 3.055 4.822 6.979 1.00 98.38 78 GLU A CA 1
ATOM 612 C C . GLU A 1 78 ? 2.591 4.329 5.604 1.00 98.38 78 GLU A C 1
ATOM 614 O O . GLU A 1 78 ? 3.352 4.386 4.633 1.00 98.38 78 GLU A O 1
ATOM 619 N N . LYS A 1 79 ? 1.314 3.945 5.468 1.00 98.50 79 LYS A N 1
ATOM 620 C CA . LYS A 1 79 ? 0.730 3.624 4.159 1.00 98.50 79 LYS A CA 1
ATOM 621 C C . LYS A 1 79 ? 0.873 4.801 3.184 1.00 98.50 79 LYS A C 1
ATOM 623 O O . LYS A 1 79 ? 1.294 4.601 2.047 1.00 98.50 79 LYS A O 1
ATOM 628 N N . SER A 1 80 ? 0.564 6.024 3.621 1.00 98.69 80 SER A N 1
ATOM 629 C CA . SER A 1 80 ? 0.636 7.217 2.767 1.00 98.69 80 SER A CA 1
ATOM 630 C C . SER A 1 80 ? 2.066 7.549 2.322 1.00 98.69 80 SER A C 1
ATOM 632 O O . SER A 1 80 ? 2.261 8.028 1.203 1.00 98.69 80 SER A O 1
ATOM 634 N N . LYS A 1 81 ? 3.080 7.292 3.161 1.00 98.62 81 LYS A N 1
ATOM 635 C CA . LYS A 1 81 ? 4.495 7.428 2.768 1.00 98.62 81 LYS A CA 1
ATOM 636 C C . LYS A 1 81 ? 4.830 6.484 1.614 1.00 98.62 81 LYS A C 1
ATOM 638 O O . LYS A 1 81 ? 5.330 6.939 0.589 1.00 98.62 81 LYS A O 1
ATOM 643 N N . LEU A 1 82 ? 4.449 5.212 1.729 1.00 98.62 82 LEU A N 1
ATOM 644 C CA . LEU A 1 82 ? 4.687 4.212 0.684 1.00 98.62 82 LEU A CA 1
ATOM 645 C C . LEU A 1 82 ? 3.923 4.513 -0.614 1.00 98.62 82 LEU A C 1
ATOM 647 O O . LEU A 1 82 ? 4.448 4.298 -1.702 1.00 98.62 82 LEU A O 1
ATOM 651 N N . GLU A 1 83 ? 2.697 5.038 -0.529 1.00 98.56 83 GLU A N 1
ATOM 652 C CA . GLU A 1 83 ? 1.935 5.467 -1.712 1.00 98.56 83 GLU A CA 1
ATOM 653 C C . GLU A 1 83 ? 2.623 6.614 -2.465 1.00 98.56 83 GLU A C 1
ATOM 655 O O . GLU A 1 83 ? 2.597 6.641 -3.698 1.00 98.56 83 GLU A O 1
ATOM 660 N N . LYS A 1 84 ? 3.265 7.544 -1.745 1.00 98.62 84 LYS A N 1
ATOM 661 C CA . LYS A 1 84 ? 4.063 8.615 -2.361 1.00 98.62 84 LYS A CA 1
ATOM 662 C C . LYS A 1 84 ? 5.306 8.058 -3.039 1.00 98.62 84 LYS A C 1
ATOM 664 O O . LYS A 1 84 ? 5.545 8.397 -4.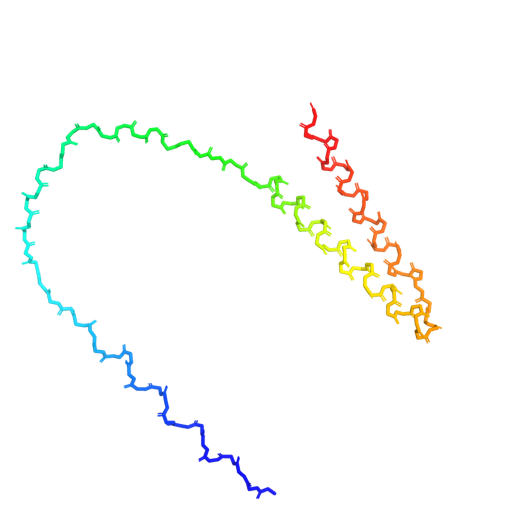191 1.00 98.62 84 LYS A O 1
ATOM 669 N N . GLU A 1 85 ? 6.037 7.169 -2.372 1.00 98.25 85 GLU A N 1
ATOM 670 C CA . GLU A 1 85 ? 7.208 6.506 -2.961 1.00 98.25 85 GLU A CA 1
ATOM 671 C C . GLU A 1 85 ? 6.835 5.721 -4.227 1.00 98.25 85 GLU A C 1
ATOM 673 O O . GLU A 1 85 ? 7.524 5.807 -5.242 1.00 98.25 85 GLU A O 1
ATOM 678 N N . LEU A 1 86 ? 5.699 5.013 -4.213 1.00 98.12 86 LEU A N 1
ATOM 679 C CA . LEU A 1 86 ? 5.185 4.314 -5.391 1.00 98.12 86 LEU A CA 1
ATOM 680 C C . LEU A 1 86 ? 4.845 5.287 -6.526 1.00 98.12 86 LEU A C 1
ATOM 682 O O . LEU A 1 86 ? 5.171 5.019 -7.680 1.00 98.12 86 LEU A O 1
ATOM 686 N N . LEU A 1 87 ? 4.205 6.417 -6.221 1.00 98.12 87 LEU A N 1
ATOM 687 C CA . LEU A 1 87 ? 3.888 7.432 -7.225 1.00 98.12 87 LEU A CA 1
ATOM 688 C C . LEU A 1 87 ? 5.158 8.052 -7.832 1.00 98.12 87 LEU A C 1
ATOM 690 O O . LEU A 1 87 ? 5.242 8.221 -9.050 1.00 98.12 87 LEU A O 1
ATOM 694 N N . GLU A 1 88 ? 6.153 8.363 -7.005 1.00 97.69 88 GLU A N 1
ATOM 695 C CA . GLU A 1 88 ? 7.455 8.871 -7.450 1.00 97.69 88 GLU A CA 1
ATOM 696 C C . GLU A 1 88 ? 8.163 7.856 -8.358 1.00 97.69 88 GLU A C 1
ATOM 698 O O . GLU A 1 88 ? 8.632 8.213 -9.440 1.00 97.69 88 GLU A O 1
ATOM 703 N N . LEU A 1 89 ? 8.156 6.572 -7.987 1.00 96.50 89 LEU A N 1
ATOM 704 C CA . LEU A 1 89 ? 8.718 5.502 -8.811 1.00 96.50 89 LEU A CA 1
ATOM 705 C C . LEU A 1 89 ? 8.012 5.402 -10.173 1.00 96.50 89 LEU A C 1
ATOM 707 O O . LEU A 1 89 ? 8.675 5.344 -11.208 1.00 96.50 89 LEU A O 1
ATOM 711 N N . LEU A 1 90 ? 6.676 5.421 -10.191 1.00 95.56 90 LEU A N 1
ATOM 712 C CA . LEU A 1 90 ? 5.890 5.305 -11.424 1.00 95.56 90 LEU A CA 1
ATOM 713 C C . LEU A 1 90 ? 6.098 6.498 -12.361 1.00 95.56 90 LEU A C 1
ATOM 715 O O . LEU A 1 90 ? 6.249 6.307 -13.564 1.00 95.56 90 LEU A O 1
ATOM 719 N N . THR A 1 91 ? 6.163 7.712 -11.813 1.00 95.56 91 THR A N 1
ATOM 720 C CA . THR A 1 91 ? 6.430 8.928 -12.598 1.00 95.56 91 THR A CA 1
ATOM 721 C C . THR A 1 91 ? 7.868 9.004 -13.110 1.00 95.56 91 THR A C 1
ATOM 723 O O . THR A 1 91 ? 8.109 9.624 -14.138 1.00 95.56 91 THR A O 1
ATOM 726 N N . SER A 1 92 ? 8.825 8.337 -12.455 1.00 90.69 92 SER A N 1
ATOM 727 C CA . SER A 1 92 ? 10.207 8.223 -12.948 1.00 90.69 92 SER A CA 1
ATOM 728 C C . SER A 1 92 ? 10.387 7.248 -14.125 1.00 90.69 92 SER A C 1
ATOM 730 O O . SER A 1 92 ? 11.446 7.247 -14.755 1.00 90.69 92 SER A O 1
ATOM 732 N N . LYS A 1 93 ? 9.380 6.406 -14.409 1.00 81.12 93 LYS A N 1
ATOM 733 C CA . LYS A 1 93 ? 9.398 5.387 -15.476 1.00 81.12 93 LYS A CA 1
ATOM 734 C C . LYS A 1 93 ? 8.919 5.931 -16.832 1.00 81.12 93 LYS A C 1
ATOM 736 O O . LYS A 1 93 ? 9.171 5.283 -17.849 1.00 81.12 93 LYS A O 1
ATOM 741 N N . GLU A 1 94 ? 8.210 7.063 -16.833 1.00 71.00 94 GLU A N 1
ATOM 742 C CA . GLU A 1 94 ? 7.677 7.750 -18.025 1.00 71.00 94 GLU A CA 1
ATOM 743 C C . GLU A 1 94 ? 8.728 8.631 -18.717 1.00 71.00 94 GLU A C 1
ATOM 745 O O . GLU A 1 94 ? 8.759 8.611 -19.971 1.00 71.00 94 GLU A O 1
#

Solvent-accessible surface area (backbone atoms only — not comparable to full-atom values): 6368 Å² total; per-residue (Å²): 143,89,86,89,83,85,87,84,86,86,86,85,82,85,87,82,83,81,88,78,82,92,75,93,74,87,71,84,72,75,87,81,77,84,67,78,78,77,83,75,86,53,67,68,61,50,52,52,50,52,42,54,51,50,41,54,51,38,52,52,51,41,52,57,29,55,77,68,72,44,87,43,67,68,54,51,50,55,35,50,52,45,54,49,53,48,49,5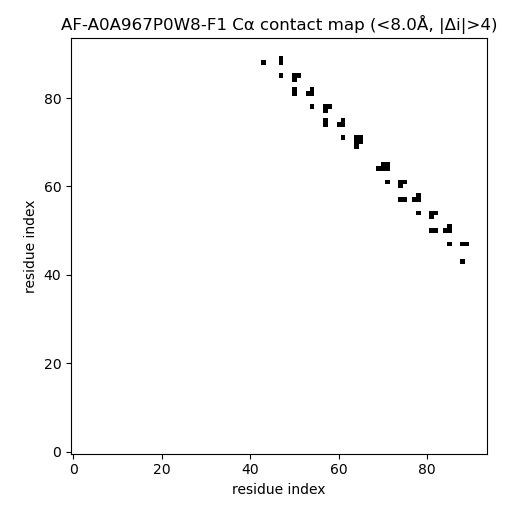4,54,57,63,72,73,111

Mean predicted aligned error: 16.49 Å